Protein AF-A0A964KVJ1-F1 (afdb_monomer_lite)

Sequence (137 aa):
MFRWPWEYLFTVLNADLGTFYTPFWIANLVLFLATILVYSFATRGARGRGVVGDEWEYILWISLGTFGMNLVYAAFQWYGIFPIATTLVGLLALRDTVTKRFPPLIAAEAEHAALLRTRRQVADGVEATIRPANRRG

Structure (mmCIF, N/CA/C/O backbone):
data_AF-A0A964KVJ1-F1
#
_entry.id   AF-A0A964KVJ1-F1
#
loop_
_atom_site.group_PDB
_atom_site.id
_atom_site.type_symbol
_atom_site.label_atom_id
_atom_site.label_alt_id
_atom_site.label_comp_id
_atom_site.label_asym_id
_atom_site.label_entity_id
_atom_site.label_seq_id
_atom_site.pdbx_PDB_ins_code
_atom_site.Cartn_x
_atom_site.Cartn_y
_atom_site.Cartn_z
_atom_site.occupancy
_atom_site.B_iso_or_equiv
_atom_site.auth_seq_id
_atom_site.auth_comp_id
_atom_site.auth_asym_id
_atom_site.auth_atom_id
_atom_site.pdbx_PDB_model_num
ATOM 1 N N . MET A 1 1 ? 29.274 -9.679 -25.103 1.00 51.31 1 MET A N 1
ATOM 2 C CA . MET A 1 1 ? 29.844 -9.157 -23.841 1.00 51.31 1 MET A CA 1
ATOM 3 C C . MET A 1 1 ? 28.909 -9.559 -22.714 1.00 51.31 1 MET A C 1
ATOM 5 O O . MET A 1 1 ? 27.715 -9.327 -22.843 1.00 51.31 1 MET A O 1
ATOM 9 N N . PHE A 1 2 ? 29.417 -10.237 -21.686 1.00 58.81 2 PHE A N 1
ATOM 10 C CA . PHE A 1 2 ? 28.621 -10.682 -20.540 1.00 58.81 2 PHE A CA 1
ATOM 11 C C . PHE A 1 2 ? 28.371 -9.471 -19.634 1.00 58.81 2 PHE A C 1
ATOM 13 O O . PHE A 1 2 ? 29.331 -8.893 -19.133 1.00 58.81 2 PHE A O 1
ATOM 20 N N . ARG A 1 3 ? 27.112 -9.046 -19.491 1.00 68.56 3 ARG A N 1
ATOM 21 C CA . ARG A 1 3 ? 26.726 -8.011 -18.524 1.00 68.56 3 ARG A CA 1
ATOM 22 C C . ARG A 1 3 ? 26.420 -8.665 -17.193 1.00 68.56 3 ARG A C 1
ATOM 24 O O . ARG A 1 3 ? 25.702 -9.666 -17.151 1.00 68.56 3 ARG A O 1
ATOM 31 N N . TRP A 1 4 ? 26.932 -8.091 -16.116 1.00 78.56 4 TRP A N 1
ATOM 32 C CA . TRP A 1 4 ? 26.607 -8.572 -14.784 1.00 78.56 4 TRP A CA 1
ATOM 33 C C . TRP A 1 4 ? 25.168 -8.190 -14.390 1.00 78.56 4 TRP A C 1
ATOM 35 O O . TRP A 1 4 ? 24.689 -7.128 -14.791 1.00 78.56 4 TRP A O 1
ATOM 45 N N . PRO A 1 5 ? 24.460 -9.002 -13.579 1.00 71.44 5 PRO A N 1
ATOM 46 C CA . PRO A 1 5 ? 23.049 -8.763 -13.250 1.00 71.44 5 PRO A CA 1
ATOM 47 C C . PRO A 1 5 ? 22.750 -7.385 -12.632 1.00 71.44 5 PRO A C 1
ATOM 49 O O . PRO A 1 5 ? 21.682 -6.823 -12.852 1.00 71.44 5 PRO A O 1
ATOM 52 N N . TRP A 1 6 ? 23.694 -6.810 -11.886 1.00 78.25 6 TRP A N 1
ATOM 53 C CA . TRP A 1 6 ? 23.556 -5.489 -11.262 1.00 78.25 6 TRP A CA 1
ATOM 54 C C . TRP A 1 6 ? 23.700 -4.319 -12.239 1.00 78.25 6 TRP A C 1
ATOM 56 O O . TRP A 1 6 ? 23.222 -3.228 -11.948 1.00 78.25 6 TRP A O 1
ATOM 66 N N . GLU A 1 7 ? 24.296 -4.515 -13.414 1.00 78.75 7 GLU A N 1
ATOM 67 C CA . GLU A 1 7 ? 24.393 -3.454 -14.427 1.00 78.75 7 GLU A CA 1
ATOM 68 C C . GLU A 1 7 ? 23.011 -3.070 -14.980 1.00 78.75 7 GLU A C 1
ATOM 70 O O . GLU A 1 7 ? 22.776 -1.918 -15.350 1.00 78.75 7 GLU A O 1
ATOM 75 N N . TYR A 1 8 ? 22.051 -4.002 -14.952 1.00 74.19 8 TYR A N 1
ATOM 76 C CA . TYR A 1 8 ? 20.660 -3.725 -15.313 1.00 74.19 8 TYR A CA 1
ATOM 77 C C . TYR A 1 8 ? 19.972 -2.758 -14.336 1.00 74.19 8 TYR A C 1
ATOM 79 O O . TYR A 1 8 ? 19.043 -2.060 -14.734 1.00 74.19 8 TYR A O 1
ATOM 87 N N . LEU A 1 9 ? 20.453 -2.644 -13.090 1.00 71.69 9 LEU A N 1
ATOM 88 C CA . LEU A 1 9 ? 19.915 -1.703 -12.096 1.00 71.69 9 LEU A CA 1
ATOM 89 C C . LEU A 1 9 ? 20.170 -0.243 -12.492 1.00 71.69 9 LEU A C 1
ATOM 91 O O . LEU A 1 9 ? 19.366 0.636 -12.187 1.00 71.69 9 LEU A O 1
ATOM 95 N N . PHE A 1 10 ? 21.265 0.007 -13.207 1.00 80.12 10 PHE A N 1
ATOM 96 C CA . PHE A 1 10 ? 21.668 1.332 -13.682 1.00 80.12 10 PHE A CA 1
ATOM 97 C C . PHE A 1 10 ? 21.396 1.517 -15.176 1.00 80.12 10 PHE A C 1
ATOM 99 O O . PHE A 1 10 ? 21.934 2.423 -15.807 1.00 80.12 10 PHE A O 1
ATOM 106 N N . THR A 1 11 ? 20.548 0.665 -15.752 1.00 76.44 11 THR A N 1
ATOM 107 C CA . THR A 1 11 ? 20.064 0.828 -17.120 1.00 76.44 11 THR A CA 1
ATOM 108 C C . THR A 1 11 ? 18.724 1.562 -17.105 1.00 76.44 11 THR A C 1
ATOM 110 O O . THR A 1 11 ? 17.885 1.337 -16.229 1.00 76.44 11 THR A O 1
ATOM 113 N N . VAL A 1 12 ? 18.556 2.472 -18.065 1.00 76.25 12 VAL A N 1
ATOM 114 C CA . VAL A 1 12 ? 17.316 3.218 -18.320 1.00 76.25 12 VAL A CA 1
ATOM 115 C C . VAL A 1 12 ? 16.200 2.224 -18.620 1.00 76.25 12 VAL A C 1
ATOM 117 O O . VAL A 1 12 ? 16.358 1.329 -19.452 1.00 76.25 12 VAL A O 1
ATOM 120 N N . LEU A 1 13 ? 15.071 2.368 -17.937 1.00 70.81 13 LEU A N 1
ATOM 121 C CA . LEU A 1 13 ? 13.933 1.483 -18.110 1.00 70.81 13 LEU A CA 1
ATOM 122 C C . LEU A 1 13 ? 13.164 1.873 -19.382 1.00 70.81 13 LEU A C 1
ATOM 124 O O . LEU A 1 13 ? 12.272 2.714 -19.338 1.00 70.81 13 LEU A O 1
ATOM 128 N N . ASN A 1 14 ? 13.528 1.292 -20.523 1.00 70.69 14 ASN A N 1
ATOM 129 C CA . ASN A 1 14 ? 12.993 1.679 -21.829 1.00 70.69 14 ASN A CA 1
ATOM 130 C C . ASN A 1 14 ? 12.355 0.504 -22.597 1.00 70.69 14 ASN A C 1
ATOM 132 O O . ASN A 1 14 ? 12.401 -0.652 -22.175 1.00 70.69 14 ASN A O 1
ATOM 136 N N . ALA A 1 15 ? 11.759 0.817 -23.751 1.00 62.19 15 ALA A N 1
ATOM 137 C CA . ALA A 1 15 ? 11.093 -0.160 -24.613 1.00 62.19 15 ALA A CA 1
ATOM 138 C C . ALA A 1 15 ? 12.046 -1.211 -25.221 1.00 62.19 15 ALA A C 1
ATOM 140 O O . ALA A 1 15 ? 11.585 -2.293 -25.580 1.00 62.19 15 ALA A O 1
ATOM 141 N N . ASP A 1 16 ? 13.355 -0.940 -25.286 1.00 68.12 16 ASP A N 1
ATOM 142 C CA . ASP A 1 16 ? 14.351 -1.917 -25.751 1.00 68.12 16 ASP A CA 1
ATOM 143 C C . ASP A 1 16 ? 14.498 -3.079 -24.759 1.00 68.12 16 ASP A C 1
ATOM 145 O O . ASP A 1 16 ? 14.755 -4.215 -25.154 1.00 68.12 16 ASP A O 1
ATOM 149 N N . LEU A 1 17 ? 14.233 -2.832 -23.470 1.00 65.25 17 LEU A N 1
ATOM 150 C CA . LEU A 1 17 ? 14.012 -3.873 -22.465 1.00 65.25 17 LEU A CA 1
ATOM 151 C C . LEU A 1 17 ? 12.567 -4.401 -22.514 1.00 65.25 17 LEU A C 1
ATOM 153 O O . LEU A 1 17 ? 11.995 -4.708 -21.472 1.00 65.25 17 LEU A O 1
ATOM 157 N N . GLY A 1 18 ? 11.943 -4.510 -23.690 1.00 62.25 18 GLY A N 1
ATOM 158 C CA . GLY A 1 18 ? 10.514 -4.815 -23.853 1.00 62.25 18 GLY A CA 1
ATOM 159 C C . GLY A 1 18 ? 10.020 -6.066 -23.114 1.00 62.25 18 GLY A C 1
ATOM 160 O O . GLY A 1 18 ? 8.865 -6.100 -22.684 1.00 62.25 18 GLY A O 1
ATOM 161 N N . THR A 1 19 ? 10.899 -7.047 -22.882 1.00 72.44 19 THR A N 1
ATOM 162 C CA . THR A 1 19 ? 10.662 -8.239 -22.046 1.00 72.44 19 THR A CA 1
ATOM 163 C C . THR A 1 19 ? 10.458 -7.930 -20.562 1.00 72.44 19 THR A C 1
ATOM 165 O O . THR A 1 19 ? 9.757 -8.672 -19.884 1.00 72.44 19 THR A O 1
ATOM 168 N N . PHE A 1 20 ? 11.056 -6.857 -20.047 1.00 74.56 20 PHE A N 1
ATOM 169 C CA . PHE A 1 20 ? 10.936 -6.419 -18.656 1.00 74.56 20 PHE A CA 1
ATOM 170 C C . PHE A 1 20 ? 10.023 -5.199 -18.513 1.00 74.56 20 PHE A C 1
ATOM 172 O O . PHE A 1 20 ? 9.153 -5.182 -17.647 1.00 74.56 20 PHE A O 1
ATOM 179 N N . TYR A 1 21 ? 10.173 -4.202 -19.389 1.00 79.75 21 TYR A N 1
ATOM 180 C CA . TYR A 1 21 ? 9.443 -2.937 -19.327 1.00 79.75 21 TYR A CA 1
ATOM 181 C C . TYR A 1 21 ? 7.931 -3.129 -19.452 1.00 79.75 21 TYR A C 1
ATOM 183 O O . TYR A 1 21 ? 7.178 -2.631 -18.614 1.00 79.75 21 TYR A O 1
ATOM 191 N N . THR A 1 22 ? 7.483 -3.881 -20.463 1.00 84.19 22 THR A N 1
ATOM 192 C CA . THR A 1 22 ? 6.051 -4.046 -20.752 1.00 84.19 22 THR A CA 1
ATOM 193 C C . THR A 1 22 ? 5.321 -4.774 -19.622 1.00 84.19 22 THR A C 1
ATOM 195 O O . THR A 1 22 ? 4.341 -4.229 -19.114 1.00 84.19 22 THR A O 1
ATOM 198 N N . PRO A 1 23 ? 5.794 -5.941 -19.137 1.00 87.69 23 PRO A N 1
ATOM 199 C CA . PRO A 1 23 ? 5.167 -6.581 -17.983 1.00 87.69 23 PRO A CA 1
ATOM 200 C C . PRO A 1 23 ? 5.246 -5.725 -16.716 1.00 87.69 23 PRO A C 1
ATOM 202 O O . PRO A 1 23 ? 4.302 -5.720 -15.929 1.00 87.69 23 PRO A O 1
ATOM 205 N N . PHE A 1 24 ? 6.340 -4.980 -16.523 1.00 88.94 24 PHE A N 1
ATOM 206 C CA . PHE A 1 24 ? 6.548 -4.154 -15.336 1.00 88.94 24 PHE A CA 1
ATOM 207 C C . PHE A 1 24 ? 5.487 -3.059 -15.182 1.00 88.94 24 PHE A C 1
ATOM 209 O O . PHE A 1 24 ? 4.840 -2.983 -14.132 1.00 88.94 24 PHE A O 1
ATOM 216 N N . TRP A 1 25 ? 5.290 -2.203 -16.190 1.00 88.75 25 TRP A N 1
ATOM 217 C CA . TRP A 1 25 ? 4.347 -1.089 -16.045 1.00 88.75 25 TRP A CA 1
ATOM 218 C C . TRP A 1 25 ? 2.899 -1.589 -16.011 1.00 88.75 25 TRP A C 1
ATOM 220 O O . TRP A 1 25 ? 2.097 -1.063 -15.240 1.00 88.75 25 TRP A O 1
ATOM 230 N N . ILE A 1 26 ? 2.580 -2.653 -16.765 1.00 92.94 26 ILE A N 1
ATOM 231 C CA . ILE A 1 26 ? 1.251 -3.280 -16.752 1.00 92.94 26 ILE A CA 1
ATOM 232 C C . ILE A 1 26 ? 0.944 -3.833 -15.362 1.00 92.94 26 ILE A C 1
ATOM 234 O O . ILE A 1 26 ? -0.122 -3.551 -14.819 1.00 92.94 26 ILE A O 1
ATOM 238 N N . ALA A 1 27 ? 1.872 -4.578 -14.754 1.00 93.31 27 ALA A N 1
ATOM 239 C CA . ALA A 1 27 ? 1.675 -5.127 -13.416 1.00 93.31 27 ALA A CA 1
ATOM 240 C C . ALA A 1 27 ? 1.450 -4.019 -12.377 1.00 93.31 27 ALA A C 1
ATOM 242 O O . ALA A 1 27 ? 0.528 -4.116 -11.569 1.00 93.31 27 ALA A O 1
ATOM 243 N N . ASN A 1 28 ? 2.237 -2.940 -12.429 1.00 93.81 28 ASN A N 1
ATOM 244 C CA . ASN A 1 28 ? 2.053 -1.803 -11.526 1.00 93.81 28 ASN A CA 1
ATOM 245 C C . ASN A 1 28 ? 0.717 -1.089 -11.758 1.00 93.81 28 ASN A C 1
ATOM 247 O O . ASN A 1 28 ? 0.065 -0.721 -10.787 1.00 93.81 28 ASN A O 1
ATOM 251 N N . LEU A 1 29 ? 0.268 -0.943 -13.008 1.00 95.75 29 LEU A N 1
ATOM 252 C CA . LEU A 1 29 ? -1.033 -0.348 -13.313 1.00 95.75 29 LEU A CA 1
ATOM 253 C C . LEU A 1 29 ? -2.180 -1.208 -12.779 1.00 95.75 29 LEU A C 1
ATOM 255 O O . LEU A 1 29 ? -3.097 -0.693 -12.141 1.00 95.75 29 LEU A O 1
ATOM 259 N N . VAL A 1 30 ? -2.120 -2.521 -13.005 1.00 97.00 30 VAL A N 1
ATOM 260 C CA . VAL A 1 30 ? -3.124 -3.461 -12.498 1.00 97.00 30 VAL A CA 1
ATOM 261 C C . VAL A 1 30 ? -3.169 -3.419 -10.974 1.00 97.00 30 VAL A C 1
ATOM 263 O O . VAL A 1 30 ? -4.254 -3.304 -10.413 1.00 97.00 30 VAL A O 1
ATOM 266 N N . LEU A 1 31 ? -2.016 -3.456 -10.299 1.00 94.12 31 LEU A N 1
ATOM 267 C CA . LEU A 1 31 ? -1.948 -3.378 -8.837 1.00 94.12 31 LEU A CA 1
ATOM 268 C C . LEU A 1 31 ? -2.455 -2.034 -8.304 1.00 94.12 31 LEU A C 1
ATOM 270 O O . LEU A 1 31 ? -3.187 -2.015 -7.318 1.00 94.12 31 LEU A O 1
ATOM 274 N N . PHE A 1 32 ? -2.136 -0.929 -8.976 1.00 94.94 32 PHE A N 1
ATOM 275 C CA . PHE A 1 32 ? -2.628 0.404 -8.633 1.00 94.94 32 PHE A CA 1
ATOM 276 C C . PHE A 1 32 ? -4.156 0.503 -8.724 1.00 94.94 32 PHE A C 1
ATOM 278 O O . PHE A 1 32 ? -4.807 1.036 -7.830 1.00 94.94 32 PHE A O 1
ATOM 285 N N . LEU A 1 33 ? -4.759 -0.037 -9.783 1.00 96.44 33 LEU A N 1
ATOM 286 C CA . LEU A 1 33 ? -6.216 -0.058 -9.914 1.00 96.44 33 LEU A CA 1
ATOM 287 C C . LEU A 1 33 ? -6.855 -1.037 -8.923 1.00 96.44 33 LEU A C 1
ATOM 289 O O . LEU A 1 33 ? -7.881 -0.731 -8.314 1.00 96.44 33 LEU A O 1
ATOM 293 N N . ALA A 1 34 ? -6.237 -2.202 -8.728 1.00 94.50 34 ALA A N 1
ATOM 294 C CA . ALA A 1 34 ? -6.714 -3.210 -7.795 1.00 94.50 34 ALA A CA 1
ATOM 295 C C . ALA A 1 34 ? -6.756 -2.678 -6.358 1.00 94.50 34 ALA A C 1
ATOM 297 O O . ALA A 1 34 ? -7.730 -2.940 -5.658 1.00 94.50 34 ALA A O 1
ATOM 298 N N . THR A 1 35 ? -5.766 -1.897 -5.915 1.00 92.44 35 THR A N 1
ATOM 299 C CA . THR A 1 35 ? -5.751 -1.342 -4.551 1.00 92.44 35 THR A CA 1
ATOM 300 C C . THR A 1 35 ? -6.888 -0.351 -4.326 1.00 92.44 35 THR A C 1
ATOM 302 O O . THR A 1 35 ? -7.555 -0.425 -3.295 1.00 92.44 35 THR A O 1
ATOM 305 N N . ILE A 1 36 ? -7.187 0.504 -5.309 1.00 93.88 36 ILE A N 1
ATOM 306 C CA . ILE A 1 36 ? -8.334 1.425 -5.263 1.00 93.88 36 ILE A CA 1
ATOM 307 C C . ILE A 1 36 ? -9.651 0.644 -5.169 1.00 93.88 36 ILE A C 1
ATOM 309 O O . ILE A 1 36 ? -10.523 0.980 -4.361 1.00 93.88 36 ILE A O 1
ATOM 313 N N . LEU A 1 37 ? -9.803 -0.415 -5.969 1.00 94.88 37 LEU A N 1
ATOM 314 C CA . LEU A 1 37 ? -10.998 -1.259 -5.950 1.00 94.88 37 LEU A CA 1
ATOM 315 C C . LEU A 1 37 ? -11.146 -1.990 -4.614 1.00 94.88 37 LEU A C 1
ATOM 317 O O . LEU A 1 37 ? -12.207 -1.916 -3.997 1.00 94.88 37 LEU A O 1
ATOM 321 N N . VAL A 1 38 ? -10.088 -2.655 -4.144 1.00 92.31 38 VAL A N 1
ATOM 322 C CA . VAL A 1 38 ? -10.077 -3.380 -2.865 1.00 92.31 38 VAL A CA 1
ATOM 323 C C . VAL A 1 38 ? -10.417 -2.439 -1.720 1.00 92.31 38 VAL A C 1
ATOM 325 O O . VAL A 1 38 ? -11.309 -2.763 -0.942 1.00 92.31 38 VAL A O 1
ATOM 328 N N . TYR A 1 39 ? -9.799 -1.258 -1.660 1.00 91.81 39 TYR A N 1
ATOM 329 C CA . TYR A 1 39 ? -10.143 -0.236 -0.675 1.00 91.81 39 TYR A CA 1
ATOM 330 C C . TYR A 1 39 ? -11.629 0.129 -0.742 1.00 91.81 39 TYR A C 1
ATOM 332 O O . TYR A 1 39 ? -12.326 0.069 0.269 1.00 91.81 39 TYR A O 1
ATOM 340 N N . SER A 1 40 ? -12.138 0.426 -1.941 1.00 90.94 40 SER A N 1
ATOM 341 C CA . SER A 1 40 ? -13.537 0.819 -2.151 1.00 90.94 40 SER A CA 1
ATOM 342 C C . SER A 1 40 ? -14.531 -0.266 -1.727 1.00 90.94 40 SER A C 1
ATOM 344 O O . SER A 1 40 ? -15.634 0.047 -1.285 1.00 90.94 40 SER A O 1
ATOM 346 N N . PHE A 1 41 ? -14.181 -1.546 -1.872 1.00 89.38 41 PHE A N 1
ATOM 347 C CA . PHE A 1 41 ? -15.008 -2.658 -1.399 1.00 89.38 41 PHE A CA 1
ATOM 348 C C . PHE A 1 41 ? -14.848 -2.910 0.104 1.00 89.38 41 PHE A C 1
ATOM 350 O O . PHE A 1 41 ? -15.839 -3.203 0.775 1.00 89.38 41 PHE A O 1
ATOM 357 N N . ALA A 1 42 ? -13.631 -2.790 0.635 1.00 85.38 42 ALA A N 1
ATOM 358 C CA . ALA A 1 42 ? -13.310 -3.066 2.030 1.00 85.38 42 ALA A CA 1
ATOM 359 C C . ALA A 1 42 ? -13.901 -2.024 2.988 1.00 85.38 42 ALA A C 1
ATOM 361 O O . ALA A 1 42 ? -14.399 -2.390 4.052 1.00 85.38 42 ALA A O 1
ATOM 362 N N . THR A 1 43 ? -13.934 -0.749 2.593 1.00 86.38 43 THR A N 1
ATOM 363 C CA . THR A 1 43 ? -14.451 0.348 3.428 1.00 86.38 43 THR A CA 1
ATOM 364 C C . THR A 1 43 ? -15.959 0.573 3.302 1.00 86.38 43 THR A C 1
ATOM 366 O O . THR A 1 43 ? -16.525 1.438 3.972 1.00 86.38 43 THR A O 1
ATOM 369 N N . ARG A 1 44 ? -16.677 -0.227 2.502 1.00 83.88 44 ARG A N 1
ATOM 370 C CA . ARG A 1 44 ? -18.136 -0.093 2.381 1.00 83.88 44 ARG A CA 1
ATOM 371 C C . ARG A 1 44 ? -18.869 -0.452 3.678 1.00 83.88 44 ARG A C 1
ATOM 373 O O . ARG A 1 44 ? -18.659 -1.499 4.294 1.00 83.88 44 ARG A O 1
ATOM 380 N N . GLY A 1 45 ? -19.835 0.393 4.035 1.00 80.00 45 GLY A N 1
ATOM 381 C CA . GLY A 1 45 ? -20.799 0.133 5.102 1.00 80.00 45 GLY A CA 1
ATOM 382 C C . GLY A 1 45 ? -20.206 0.271 6.504 1.00 80.00 45 GLY A C 1
ATOM 383 O O . GLY A 1 45 ? -19.648 1.302 6.862 1.00 80.00 45 GLY A O 1
ATOM 384 N N . ALA A 1 46 ? -20.393 -0.746 7.345 1.00 69.00 46 ALA A N 1
ATOM 385 C CA . ALA A 1 46 ? -19.898 -0.732 8.724 1.00 69.00 46 ALA A CA 1
ATOM 386 C C . ALA A 1 46 ? -18.402 -1.080 8.843 1.00 69.00 46 ALA A C 1
ATOM 388 O O . ALA A 1 46 ? -17.829 -0.865 9.904 1.00 69.00 46 ALA A O 1
ATOM 389 N N . ARG A 1 47 ? -17.778 -1.602 7.776 1.00 71.06 47 ARG A N 1
ATOM 390 C CA . ARG A 1 47 ? -16.369 -2.039 7.775 1.00 71.06 47 ARG A CA 1
ATOM 391 C C . ARG A 1 47 ? -15.365 -0.899 7.594 1.00 71.06 47 ARG A C 1
ATOM 393 O O . ARG A 1 47 ? -14.212 -1.067 7.957 1.00 71.06 47 ARG A O 1
ATOM 400 N N . GLY A 1 48 ? -15.799 0.246 7.068 1.00 72.44 48 GLY A N 1
ATOM 401 C CA . GLY A 1 48 ? -14.970 1.448 6.922 1.00 72.44 48 GLY A CA 1
ATOM 402 C C . GLY A 1 48 ? -15.088 2.437 8.079 1.00 72.44 48 GLY A C 1
ATOM 403 O O . GLY A 1 48 ? -14.851 3.619 7.874 1.00 72.44 48 GLY A O 1
ATOM 404 N N . ARG A 1 49 ? -15.538 2.004 9.262 1.00 77.75 49 ARG A N 1
ATOM 405 C CA . ARG A 1 49 ? -15.638 2.875 10.442 1.00 77.75 49 ARG A CA 1
ATOM 406 C C . ARG A 1 49 ? -14.591 2.484 11.475 1.00 77.75 49 ARG A C 1
ATOM 408 O O . ARG A 1 49 ? -14.263 1.305 11.588 1.00 77.75 49 ARG A O 1
ATOM 415 N N . GLY A 1 50 ? -14.160 3.464 12.263 1.00 84.8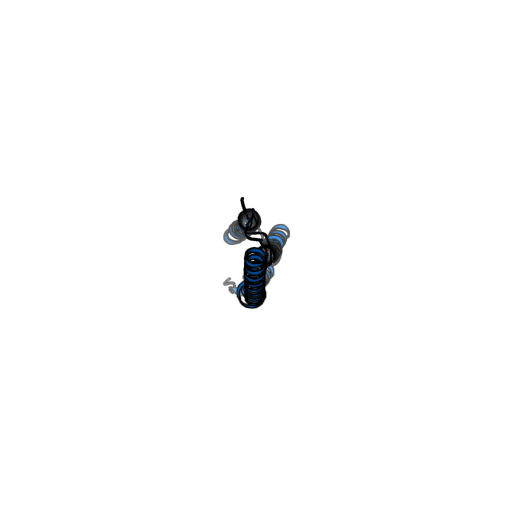1 50 GLY A N 1
ATOM 416 C CA . GLY A 1 50 ? -13.196 3.247 13.338 1.00 84.81 50 GLY A CA 1
ATOM 417 C C . GLY A 1 50 ? -11.804 2.919 12.809 1.00 84.81 50 GLY A C 1
ATOM 418 O O . GLY A 1 50 ? -11.479 3.204 11.655 1.00 84.81 50 GLY A O 1
ATOM 419 N N . VAL A 1 51 ? -11.002 2.266 13.645 1.00 86.69 51 VAL A N 1
ATOM 420 C CA . VAL A 1 51 ? -9.576 2.023 13.385 1.00 86.69 51 VAL A CA 1
ATOM 421 C C . VAL A 1 51 ? -9.352 1.108 12.177 1.00 86.69 51 VAL A C 1
ATOM 423 O O . VAL A 1 51 ? -8.359 1.244 11.468 1.00 86.69 51 VAL A O 1
ATOM 426 N N . VAL A 1 52 ? -10.289 0.197 11.899 1.00 85.12 52 VAL A N 1
ATOM 427 C CA . VAL A 1 52 ? -10.219 -0.696 10.729 1.00 85.12 52 VAL A CA 1
ATOM 428 C C . VAL A 1 52 ? -10.357 0.088 9.419 1.00 85.12 52 VAL A C 1
ATOM 430 O O . VAL A 1 52 ? -9.704 -0.244 8.432 1.00 85.12 52 VAL A O 1
ATOM 433 N N . GLY A 1 53 ? -11.181 1.140 9.395 1.00 87.31 53 GLY A N 1
ATOM 434 C CA . GLY A 1 53 ? -11.279 2.035 8.239 1.00 87.31 53 GLY A CA 1
ATOM 435 C C . GLY A 1 53 ? -9.970 2.783 7.996 1.00 87.31 53 GLY A C 1
ATOM 436 O O . GLY A 1 53 ? -9.464 2.781 6.873 1.00 87.31 53 GLY A O 1
ATOM 437 N N . ASP A 1 54 ? -9.392 3.327 9.069 1.00 88.94 54 ASP A N 1
ATOM 438 C CA . ASP A 1 54 ? -8.115 4.045 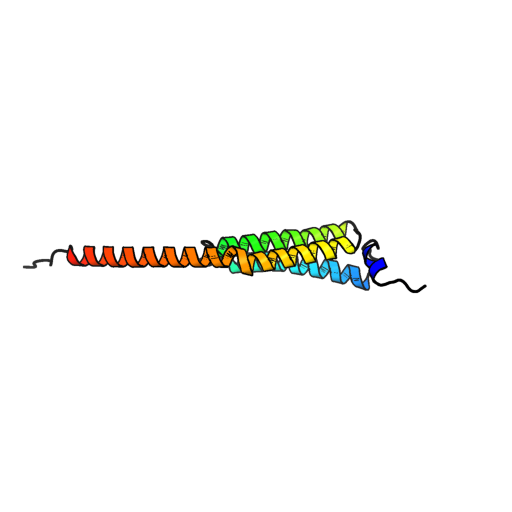9.033 1.00 88.94 54 ASP A CA 1
ATOM 439 C C . ASP A 1 54 ? -6.962 3.140 8.565 1.00 88.94 54 ASP A C 1
ATOM 441 O O . ASP A 1 54 ? -6.089 3.581 7.816 1.00 88.94 54 ASP A O 1
ATOM 445 N N . GLU A 1 55 ? -6.964 1.860 8.957 1.00 89.88 55 GLU A N 1
ATOM 446 C CA . GLU A 1 55 ? -5.991 0.867 8.484 1.00 89.88 55 GLU A CA 1
ATOM 447 C C . GLU A 1 55 ? -6.059 0.697 6.964 1.00 89.88 55 GLU A C 1
ATOM 449 O O . GLU A 1 55 ? -5.036 0.783 6.278 1.00 89.88 55 GLU A O 1
ATOM 454 N N . TRP A 1 56 ? -7.265 0.499 6.424 1.00 91.06 56 TRP A N 1
ATOM 455 C CA . TRP A 1 56 ? -7.469 0.354 4.983 1.00 91.06 56 TRP A CA 1
ATOM 456 C C . TRP A 1 56 ? -7.075 1.608 4.209 1.00 91.06 56 TRP A C 1
ATOM 458 O O . TRP A 1 56 ? -6.497 1.492 3.126 1.00 91.06 56 TRP A O 1
ATOM 468 N N . GLU A 1 57 ? -7.349 2.793 4.751 1.00 91.19 57 GLU A N 1
ATOM 469 C CA . GLU A 1 57 ? -6.910 4.052 4.152 1.00 91.19 57 GLU A CA 1
ATOM 470 C C . GLU A 1 57 ? -5.379 4.159 4.144 1.00 91.19 57 GLU A C 1
ATOM 472 O O . GLU A 1 57 ? -4.781 4.533 3.134 1.00 91.19 57 GLU A O 1
ATOM 477 N N . TYR A 1 58 ? -4.715 3.748 5.223 1.00 92.19 58 TYR A N 1
ATOM 478 C CA . TYR A 1 58 ? -3.255 3.750 5.285 1.00 92.19 58 TYR A CA 1
ATOM 479 C C . TYR A 1 58 ? -2.628 2.788 4.268 1.00 92.19 58 TYR A C 1
ATOM 481 O O . TYR A 1 58 ? -1.683 3.144 3.559 1.00 92.19 58 TYR A O 1
ATOM 489 N N . ILE A 1 59 ? -3.188 1.581 4.151 1.00 92.69 59 ILE A N 1
ATOM 490 C CA . ILE A 1 59 ? -2.783 0.585 3.151 1.00 92.69 59 ILE A CA 1
ATOM 491 C C . ILE A 1 59 ? -2.989 1.132 1.735 1.00 92.69 59 ILE A C 1
ATOM 493 O O . ILE A 1 59 ? -2.111 0.955 0.882 1.00 92.69 59 ILE A O 1
ATOM 497 N N . LEU A 1 60 ? -4.109 1.821 1.482 1.00 94.19 60 LEU A N 1
ATOM 498 C CA . LEU A 1 60 ? -4.363 2.484 0.206 1.00 94.19 60 LEU A CA 1
ATOM 499 C C . LEU A 1 60 ? -3.271 3.510 -0.090 1.00 94.19 60 LEU A C 1
ATOM 501 O O . LEU A 1 60 ? -2.674 3.435 -1.159 1.00 94.19 60 LEU A O 1
ATOM 505 N N . TRP A 1 61 ? -2.974 4.428 0.833 1.00 95.19 61 TRP A N 1
ATOM 506 C CA . TRP A 1 61 ? -1.981 5.482 0.609 1.00 95.19 61 TRP A CA 1
ATOM 507 C C . TRP A 1 61 ? -0.582 4.931 0.330 1.00 95.19 61 TRP A C 1
ATOM 509 O O . TRP A 1 61 ? 0.074 5.380 -0.612 1.00 95.19 61 TRP A O 1
ATOM 519 N N . ILE A 1 62 ? -0.137 3.919 1.083 1.00 94.75 62 ILE A N 1
ATOM 520 C CA . ILE A 1 62 ? 1.160 3.268 0.840 1.00 94.75 62 ILE A CA 1
ATOM 521 C C . ILE A 1 62 ? 1.177 2.607 -0.542 1.00 94.75 62 ILE A C 1
ATOM 523 O O . ILE A 1 62 ? 2.147 2.748 -1.292 1.00 94.75 62 ILE A O 1
ATOM 527 N N . SER A 1 63 ? 0.101 1.909 -0.905 1.00 93.19 63 SER A N 1
ATOM 528 C CA . SER A 1 63 ? -0.005 1.218 -2.192 1.00 93.19 63 SER A CA 1
ATOM 529 C C . SER A 1 63 ? -0.074 2.198 -3.366 1.00 93.19 63 SER A C 1
ATOM 531 O O . SER A 1 63 ? 0.603 2.004 -4.374 1.00 93.19 63 SER A O 1
ATOM 533 N N . LEU A 1 64 ? -0.847 3.277 -3.224 1.00 94.50 64 LEU A N 1
ATOM 534 C CA . LEU A 1 64 ? -0.977 4.356 -4.200 1.00 94.50 64 LEU A CA 1
ATOM 535 C C . LEU A 1 64 ? 0.373 5.039 -4.428 1.00 94.50 64 LEU A C 1
ATOM 537 O O . LEU A 1 64 ? 0.774 5.236 -5.571 1.00 94.50 64 LEU A O 1
ATOM 541 N N . GLY A 1 65 ? 1.098 5.339 -3.346 1.00 94.25 65 GLY A N 1
ATOM 542 C CA . GLY A 1 65 ? 2.443 5.900 -3.413 1.00 94.25 65 GLY A CA 1
ATOM 543 C C . GLY A 1 65 ? 3.426 4.954 -4.099 1.00 94.25 65 GLY A C 1
ATOM 544 O O . GLY A 1 65 ? 4.140 5.368 -5.005 1.00 94.25 65 GLY A O 1
ATOM 545 N N . THR A 1 66 ? 3.424 3.672 -3.729 1.00 95.75 66 THR A N 1
ATOM 546 C CA . THR A 1 66 ? 4.362 2.674 -4.270 1.00 95.75 66 THR A CA 1
ATOM 547 C C . THR A 1 66 ? 4.123 2.420 -5.759 1.00 95.75 66 THR A C 1
ATOM 549 O O . THR A 1 66 ? 5.016 2.622 -6.582 1.00 95.75 66 THR A O 1
ATOM 552 N N . PHE A 1 67 ? 2.908 2.008 -6.130 1.00 95.19 67 PHE A N 1
ATOM 553 C CA . PHE A 1 67 ? 2.591 1.657 -7.514 1.00 95.19 67 PHE A CA 1
ATOM 554 C C . PHE A 1 67 ? 2.476 2.896 -8.405 1.00 95.19 67 PHE A C 1
ATOM 556 O O . PHE A 1 67 ? 2.939 2.870 -9.543 1.00 95.19 67 PHE A O 1
ATOM 563 N N . GLY A 1 68 ? 1.936 4.003 -7.887 1.00 93.88 68 GLY A N 1
ATOM 564 C CA . GLY A 1 68 ? 1.870 5.271 -8.612 1.00 93.88 68 GLY A CA 1
ATOM 565 C C . GLY A 1 68 ? 3.260 5.815 -8.937 1.00 93.88 68 GLY A C 1
ATOM 566 O O . GLY A 1 68 ? 3.521 6.194 -10.077 1.00 93.88 68 GLY A O 1
ATOM 567 N N . MET A 1 69 ? 4.191 5.772 -7.981 1.00 95.50 69 MET A N 1
ATOM 568 C CA . MET A 1 69 ? 5.573 6.184 -8.226 1.00 95.50 69 MET A CA 1
ATOM 569 C C . MET A 1 69 ? 6.278 5.261 -9.232 1.00 95.50 69 MET A C 1
ATOM 571 O O . MET A 1 69 ? 6.971 5.740 -10.126 1.00 95.50 69 MET A O 1
ATOM 575 N N . ASN A 1 70 ? 6.051 3.946 -9.162 1.00 93.88 70 ASN A N 1
ATOM 576 C CA . ASN A 1 70 ? 6.582 3.010 -10.156 1.00 93.88 70 ASN A CA 1
ATOM 577 C C . ASN A 1 70 ? 6.065 3.291 -11.579 1.00 93.88 70 ASN A C 1
ATOM 579 O O . ASN A 1 70 ? 6.822 3.151 -12.540 1.00 93.88 70 ASN A O 1
ATOM 583 N N . LEU A 1 71 ? 4.808 3.725 -11.726 1.00 93.44 71 LEU A N 1
ATOM 584 C CA . LEU A 1 71 ? 4.262 4.165 -13.015 1.00 93.44 71 LEU A CA 1
ATOM 585 C C . LEU A 1 71 ? 4.929 5.451 -13.513 1.00 93.44 71 LEU A C 1
ATOM 587 O O . LEU A 1 71 ? 5.223 5.554 -14.702 1.00 93.44 71 LEU A O 1
ATOM 591 N N . VAL A 1 72 ? 5.230 6.401 -12.622 1.00 93.62 72 VAL A N 1
ATOM 592 C CA . VAL A 1 72 ? 6.018 7.596 -12.970 1.00 93.62 72 VAL A CA 1
ATOM 593 C C . VAL A 1 72 ? 7.405 7.187 -13.472 1.00 93.62 72 VAL A C 1
ATOM 595 O O . VAL A 1 72 ? 7.826 7.633 -14.538 1.00 93.62 72 VAL A O 1
ATOM 598 N N . TYR A 1 73 ? 8.094 6.275 -12.782 1.00 90.81 73 TYR A N 1
ATOM 599 C CA . TYR A 1 73 ? 9.388 5.765 -13.246 1.00 90.81 73 TYR A CA 1
ATOM 600 C C . TYR A 1 73 ? 9.300 5.077 -14.609 1.00 90.81 73 TYR A C 1
ATOM 602 O O . TYR A 1 73 ? 10.199 5.259 -15.430 1.00 90.81 73 TYR A O 1
ATOM 610 N N . ALA A 1 74 ? 8.222 4.333 -14.876 1.00 88.62 74 ALA A N 1
ATOM 611 C CA . ALA A 1 74 ? 7.982 3.740 -16.189 1.00 88.62 74 ALA A CA 1
ATOM 612 C C . ALA A 1 74 ? 7.773 4.802 -17.277 1.00 88.62 74 ALA A C 1
ATOM 614 O O . ALA A 1 74 ? 8.343 4.685 -18.362 1.00 88.62 74 ALA A O 1
ATOM 615 N N . ALA A 1 75 ? 6.976 5.836 -16.995 1.00 88.19 75 ALA A N 1
ATOM 616 C CA . ALA A 1 75 ? 6.649 6.892 -17.951 1.00 88.19 75 ALA A CA 1
ATOM 617 C C . ALA A 1 75 ? 7.875 7.738 -18.328 1.00 88.19 75 ALA A C 1
ATOM 619 O O . ALA A 1 75 ? 8.061 8.070 -19.495 1.00 88.19 75 ALA A O 1
ATOM 620 N N . PHE A 1 76 ? 8.733 8.045 -17.352 1.00 87.81 76 PHE A N 1
ATOM 621 C CA . PHE A 1 76 ? 9.953 8.834 -17.553 1.00 87.81 76 PHE A CA 1
ATOM 622 C C . PHE A 1 76 ? 11.204 7.984 -17.812 1.00 87.81 76 PHE A C 1
ATOM 624 O O . PHE A 1 76 ? 12.303 8.529 -17.861 1.00 87.81 76 PHE A O 1
ATOM 631 N N . GLN A 1 77 ? 11.052 6.664 -17.954 1.00 84.75 77 GLN A N 1
ATOM 632 C CA . GLN A 1 77 ? 12.140 5.724 -18.239 1.00 84.75 77 GLN A CA 1
ATOM 633 C C . GLN A 1 77 ? 13.321 5.824 -17.253 1.00 84.75 77 GLN A C 1
ATOM 635 O O . GLN A 1 77 ? 14.488 5.813 -17.634 1.00 84.75 77 GLN A O 1
ATOM 640 N N . TRP A 1 78 ? 13.037 5.935 -15.955 1.00 83.25 78 TRP A N 1
ATOM 641 C CA . TRP A 1 78 ? 14.073 6.037 -14.918 1.00 83.25 78 TRP A CA 1
ATOM 642 C C . TRP A 1 78 ? 14.937 4.772 -14.810 1.00 83.25 78 TRP A C 1
ATOM 644 O O . TRP A 1 78 ? 14.597 3.720 -15.340 1.00 83.25 78 TRP A O 1
ATOM 654 N N . TYR A 1 79 ? 16.062 4.851 -14.095 1.00 84.75 79 TYR A N 1
ATOM 655 C CA . TYR A 1 79 ? 16.916 3.685 -13.846 1.00 84.75 79 TYR A CA 1
ATOM 656 C C . TYR A 1 79 ? 16.187 2.590 -13.052 1.00 84.75 79 TYR A C 1
ATOM 658 O O . TYR A 1 79 ? 15.488 2.884 -12.079 1.00 84.75 79 TYR A O 1
ATOM 666 N N . GLY A 1 80 ? 16.402 1.322 -13.422 1.00 80.31 80 GLY A N 1
ATOM 667 C CA . GLY A 1 80 ? 15.723 0.159 -12.828 1.00 80.31 80 GLY A CA 1
ATOM 668 C C . GLY A 1 80 ? 15.884 -0.004 -11.307 1.00 80.31 80 GLY A C 1
ATOM 669 O O . GLY A 1 80 ? 15.034 -0.615 -10.659 1.00 80.31 80 GLY A O 1
ATOM 670 N N . ILE A 1 81 ? 16.922 0.589 -10.712 1.00 86.81 81 ILE A N 1
ATOM 671 C CA . ILE A 1 81 ? 17.139 0.604 -9.261 1.00 86.81 81 ILE A CA 1
ATOM 672 C C . ILE A 1 81 ? 16.006 1.296 -8.489 1.00 86.81 81 ILE A C 1
ATOM 674 O O . ILE A 1 81 ? 15.656 0.850 -7.396 1.00 86.81 81 ILE 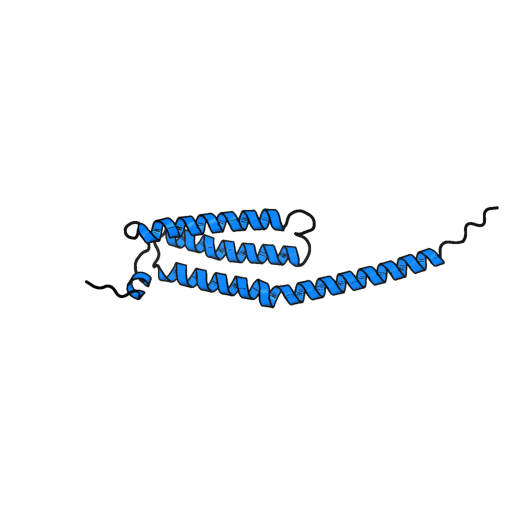A O 1
ATOM 678 N N . PHE A 1 82 ? 15.400 2.348 -9.049 1.00 89.81 82 PHE A N 1
ATOM 679 C CA . PHE A 1 82 ? 14.375 3.134 -8.359 1.00 89.81 82 PHE A CA 1
ATOM 680 C C . PHE A 1 82 ? 13.072 2.353 -8.156 1.00 89.81 82 PHE A C 1
ATOM 682 O O . PHE A 1 82 ? 12.629 2.265 -7.011 1.00 89.81 82 PHE A O 1
ATOM 689 N N . PRO A 1 83 ? 12.495 1.699 -9.185 1.00 90.12 83 PRO A N 1
ATOM 690 C CA . PRO A 1 83 ? 11.371 0.793 -8.987 1.00 90.12 83 PRO A CA 1
ATOM 691 C C . PRO A 1 83 ? 11.599 -0.278 -7.920 1.00 90.12 83 PRO A C 1
ATOM 693 O O . PRO A 1 83 ? 10.707 -0.564 -7.121 1.00 90.12 83 PRO A O 1
ATOM 696 N N . ILE A 1 84 ? 12.796 -0.869 -7.884 1.00 88.81 84 ILE A N 1
ATOM 697 C CA . ILE A 1 84 ? 13.135 -1.928 -6.927 1.00 88.81 84 ILE A CA 1
ATOM 698 C C . ILE A 1 84 ? 13.185 -1.362 -5.508 1.00 88.81 84 ILE A C 1
ATOM 700 O O . ILE A 1 84 ? 12.551 -1.911 -4.606 1.00 88.81 84 ILE A O 1
ATOM 704 N N . ALA A 1 85 ? 13.895 -0.249 -5.314 1.00 93.44 85 ALA A N 1
ATOM 705 C CA . ALA A 1 85 ? 14.009 0.407 -4.018 1.00 93.44 85 ALA A CA 1
ATOM 706 C C . ALA A 1 85 ? 12.639 0.857 -3.492 1.00 93.44 85 ALA A C 1
ATOM 708 O O . ALA A 1 85 ? 12.279 0.543 -2.358 1.00 93.44 85 ALA A O 1
ATOM 709 N N . THR A 1 86 ? 11.841 1.522 -4.328 1.00 94.31 86 THR A N 1
ATOM 710 C CA . THR A 1 86 ? 10.504 2.002 -3.960 1.00 94.31 86 THR A CA 1
ATOM 711 C C . THR A 1 86 ? 9.563 0.850 -3.625 1.00 94.31 86 THR A C 1
ATOM 713 O O . THR A 1 86 ? 8.858 0.912 -2.620 1.00 94.31 86 THR A O 1
ATOM 716 N N . THR A 1 87 ? 9.602 -0.243 -4.391 1.00 92.62 87 THR A N 1
ATOM 717 C CA . THR A 1 87 ? 8.798 -1.439 -4.096 1.00 92.62 87 THR A CA 1
ATOM 718 C C . THR A 1 87 ? 9.214 -2.082 -2.773 1.00 92.62 87 THR A C 1
ATOM 720 O O . THR A 1 87 ? 8.354 -2.442 -1.972 1.00 92.62 87 THR A O 1
ATOM 723 N N . LEU A 1 88 ? 10.518 -2.188 -2.499 1.00 95.56 88 LEU A N 1
ATOM 724 C CA . LEU A 1 88 ? 11.020 -2.736 -1.238 1.00 95.56 88 LEU A CA 1
ATOM 725 C C . LEU A 1 88 ? 10.559 -1.897 -0.038 1.00 95.56 88 LEU A C 1
ATOM 727 O O . LEU A 1 88 ? 10.055 -2.448 0.941 1.00 95.56 88 LEU A O 1
ATOM 731 N N . VAL A 1 89 ? 10.689 -0.571 -0.127 1.00 96.00 89 VAL A N 1
ATOM 732 C CA . VAL A 1 89 ? 10.228 0.355 0.916 1.00 96.00 89 VAL A CA 1
ATOM 733 C C . VAL A 1 89 ? 8.714 0.244 1.108 1.00 96.00 89 VAL A C 1
ATOM 735 O O . VAL A 1 89 ? 8.257 0.136 2.245 1.00 96.00 89 VAL A O 1
ATOM 738 N N . GLY A 1 90 ? 7.943 0.191 0.020 1.00 93.69 90 GLY A N 1
ATOM 739 C CA . GLY A 1 90 ? 6.490 0.010 0.060 1.00 93.69 90 GLY A CA 1
ATOM 740 C C . GLY A 1 90 ? 6.067 -1.282 0.762 1.00 93.69 90 GLY A C 1
ATOM 741 O O . GLY A 1 90 ? 5.207 -1.257 1.640 1.00 93.69 90 GLY A O 1
ATOM 742 N N . LEU A 1 91 ? 6.719 -2.408 0.453 1.00 93.62 91 LEU A N 1
ATOM 743 C CA . LEU A 1 91 ? 6.448 -3.698 1.100 1.00 93.62 91 LEU A CA 1
ATOM 744 C C . LEU A 1 91 ? 6.790 -3.685 2.594 1.00 93.62 91 LEU A C 1
ATOM 746 O O . LEU A 1 91 ? 6.037 -4.229 3.404 1.00 93.62 91 LEU A O 1
ATOM 750 N N . LEU A 1 92 ? 7.903 -3.053 2.974 1.00 95.38 92 LEU A N 1
ATOM 751 C CA . LEU A 1 92 ? 8.269 -2.893 4.381 1.00 95.38 92 LEU A CA 1
ATOM 752 C C . LEU A 1 92 ? 7.258 -2.019 5.126 1.00 95.38 92 LEU A C 1
ATOM 754 O O . LEU A 1 92 ? 6.851 -2.384 6.227 1.00 95.38 92 LEU A O 1
ATOM 758 N N . ALA A 1 93 ? 6.813 -0.920 4.515 1.00 93.62 93 ALA A N 1
ATOM 759 C CA . ALA A 1 93 ? 5.796 -0.043 5.083 1.00 93.62 93 ALA A CA 1
ATOM 760 C C . ALA A 1 93 ? 4.450 -0.767 5.251 1.00 93.62 93 ALA A C 1
ATOM 762 O O . ALA A 1 93 ? 3.830 -0.662 6.309 1.00 93.62 93 ALA A O 1
ATOM 763 N N . LEU A 1 94 ? 4.021 -1.560 4.262 1.00 92.31 94 LEU A N 1
ATOM 764 C CA . LEU A 1 94 ? 2.810 -2.384 4.363 1.00 92.31 94 LEU A CA 1
ATOM 765 C C . LEU A 1 94 ? 2.922 -3.418 5.485 1.00 92.31 94 LEU A C 1
ATOM 767 O O . LEU A 1 94 ? 2.020 -3.534 6.316 1.00 92.31 94 LEU A O 1
ATOM 771 N N . ARG A 1 95 ? 4.048 -4.138 5.554 1.00 93.06 95 ARG A N 1
ATOM 772 C CA . ARG A 1 95 ? 4.304 -5.100 6.630 1.00 93.06 95 ARG A CA 1
ATOM 773 C C . ARG A 1 95 ? 4.233 -4.421 7.994 1.00 93.06 95 ARG A C 1
ATOM 775 O O . ARG A 1 95 ? 3.592 -4.950 8.896 1.00 93.06 95 ARG A O 1
ATOM 782 N N . ASP A 1 96 ? 4.899 -3.285 8.165 1.00 92.62 96 ASP A N 1
ATOM 783 C CA . ASP A 1 96 ? 4.939 -2.561 9.439 1.00 92.62 96 ASP A CA 1
ATOM 784 C C . ASP A 1 96 ? 3.550 -2.059 9.857 1.00 92.62 96 ASP A C 1
ATOM 786 O O . ASP A 1 96 ? 3.148 -2.205 11.013 1.00 92.62 96 ASP A O 1
ATOM 790 N N . THR A 1 97 ? 2.778 -1.580 8.881 1.00 89.62 97 THR A N 1
ATOM 791 C CA . THR A 1 97 ? 1.394 -1.131 9.059 1.00 89.62 97 THR A CA 1
ATOM 792 C C . THR A 1 97 ? 0.522 -2.238 9.656 1.00 89.62 97 THR A C 1
ATOM 794 O O . THR A 1 97 ? -0.069 -2.043 10.719 1.00 89.62 97 THR A O 1
ATOM 797 N N . VAL A 1 98 ? 0.522 -3.417 9.027 1.00 87.56 98 VAL A N 1
ATOM 798 C CA . VAL A 1 98 ? -0.325 -4.556 9.427 1.00 87.56 98 VAL A CA 1
ATOM 799 C C . VAL A 1 98 ? 0.189 -5.253 10.691 1.00 87.56 98 VAL A C 1
ATOM 801 O O . VAL A 1 98 ? -0.594 -5.786 11.468 1.00 87.56 98 VAL A O 1
ATOM 804 N N . THR A 1 99 ? 1.506 -5.276 10.927 1.00 89.50 99 THR A N 1
ATOM 805 C CA . THR A 1 99 ? 2.084 -6.068 12.033 1.00 89.50 99 THR A CA 1
ATOM 806 C C . THR A 1 99 ? 2.347 -5.282 13.308 1.00 89.50 99 THR A C 1
ATOM 808 O O . THR A 1 99 ? 2.343 -5.880 14.382 1.00 89.50 99 THR A O 1
ATOM 811 N N . LYS A 1 100 ? 2.593 -3.971 13.224 1.00 91.38 100 LYS A N 1
ATOM 812 C CA . LYS A 1 100 ? 2.992 -3.170 14.391 1.00 91.38 100 LYS A CA 1
ATOM 813 C C . LYS A 1 100 ? 2.056 -2.011 14.678 1.00 91.38 100 LYS A C 1
ATOM 815 O O . LYS A 1 100 ? 1.742 -1.778 15.839 1.00 91.38 100 LYS A O 1
ATOM 820 N N . ARG A 1 101 ? 1.624 -1.277 13.650 1.00 88.50 101 ARG A N 1
ATOM 821 C CA . ARG A 1 101 ? 0.909 -0.009 13.848 1.00 88.50 101 ARG A CA 1
ATOM 822 C C . ARG A 1 101 ? -0.548 -0.189 14.259 1.00 88.50 101 ARG A C 1
ATOM 824 O O . ARG A 1 101 ? -0.966 0.392 15.255 1.00 88.50 101 ARG A O 1
ATOM 831 N N . PHE A 1 102 ? -1.320 -0.951 13.490 1.00 87.75 102 PHE A N 1
ATOM 832 C CA . PHE A 1 102 ? -2.766 -1.074 13.692 1.00 87.75 102 PHE A CA 1
ATOM 833 C C . PHE A 1 102 ? -3.209 -2.144 14.703 1.00 87.75 102 PHE A C 1
ATOM 835 O O . PHE A 1 102 ? -4.171 -1.867 15.423 1.00 87.75 102 PHE A O 1
ATOM 842 N N . PRO A 1 103 ? -2.515 -3.289 14.890 1.00 87.81 103 PRO A N 1
ATOM 843 C CA . PRO A 1 103 ? -2.897 -4.267 15.912 1.00 87.81 103 PRO A CA 1
ATOM 844 C C . PRO A 1 103 ? -3.136 -3.698 17.326 1.00 87.81 103 PRO A C 1
ATOM 846 O O . PRO A 1 103 ? -4.169 -4.027 17.913 1.00 87.81 103 PRO A O 1
ATOM 849 N N . PRO A 1 104 ? -2.273 -2.820 17.887 1.00 88.19 104 PRO A N 1
ATOM 850 C CA . PRO A 1 104 ? -2.533 -2.249 19.211 1.00 88.19 104 PRO A CA 1
ATOM 851 C C . PRO A 1 104 ? -3.735 -1.294 19.225 1.00 88.19 104 PRO A C 1
ATOM 853 O O . PRO A 1 104 ? -4.462 -1.238 20.214 1.00 88.19 104 PRO A O 1
ATOM 856 N N . LEU A 1 105 ? -3.976 -0.564 18.132 1.00 87.81 105 LEU A N 1
ATOM 857 C CA . LEU A 1 105 ? -5.090 0.383 18.026 1.00 87.81 105 LEU A CA 1
ATOM 858 C C . LEU A 1 105 ? -6.438 -0.346 17.945 1.00 87.81 105 LEU A C 1
ATOM 860 O O . LEU A 1 105 ? -7.400 0.054 18.598 1.00 87.81 105 LEU A O 1
ATOM 864 N N . ILE A 1 106 ? -6.491 -1.451 17.196 1.00 88.38 106 ILE A N 1
ATOM 865 C CA . ILE A 1 106 ? -7.685 -2.297 17.074 1.00 88.38 106 ILE A CA 1
ATOM 866 C C . ILE A 1 106 ? -8.026 -2.938 18.425 1.00 88.38 106 ILE A C 1
ATOM 868 O O . ILE A 1 106 ? -9.195 -2.981 18.811 1.00 88.38 106 ILE A O 1
ATOM 872 N N . ALA A 1 107 ? -7.017 -3.405 19.169 1.00 88.38 107 ALA A N 1
ATOM 873 C CA . ALA A 1 107 ? -7.218 -3.960 20.507 1.00 88.38 107 ALA A CA 1
ATOM 874 C C . ALA A 1 107 ? -7.804 -2.916 21.473 1.00 88.38 107 ALA A C 1
ATOM 876 O O . ALA A 1 107 ? -8.794 -3.193 22.150 1.00 88.38 107 ALA A O 1
ATOM 877 N N . ALA A 1 108 ? -7.260 -1.695 21.473 1.00 89.25 108 ALA A N 1
ATOM 878 C CA . ALA A 1 108 ? -7.760 -0.602 22.304 1.00 89.25 108 ALA A CA 1
ATOM 879 C C . ALA A 1 108 ? -9.211 -0.212 21.957 1.00 89.25 108 ALA A C 1
ATOM 881 O O . ALA A 1 108 ? -10.037 -0.021 22.854 1.00 89.25 108 ALA A O 1
ATOM 882 N N . GLU A 1 109 ? -9.559 -0.140 20.667 1.00 87.56 109 GLU A N 1
ATOM 883 C CA . GLU A 1 109 ? -10.936 0.134 20.235 1.00 87.56 109 GLU A CA 1
ATOM 884 C C . GLU A 1 109 ? -11.901 -0.979 20.683 1.00 87.56 109 GLU A C 1
ATOM 886 O O . GLU A 1 109 ? -13.002 -0.695 21.167 1.00 87.56 109 GLU A O 1
ATOM 891 N N . ALA A 1 110 ? -11.481 -2.245 20.594 1.00 87.38 110 ALA A N 1
ATOM 892 C CA . ALA A 1 110 ? -12.275 -3.381 21.052 1.00 87.38 110 ALA A CA 1
ATOM 893 C C . ALA A 1 110 ? -12.522 -3.348 22.573 1.00 87.38 110 ALA A C 1
ATOM 895 O O . ALA A 1 110 ? -13.649 -3.590 23.019 1.00 87.38 110 ALA A O 1
ATOM 896 N N . GLU A 1 111 ? -11.508 -2.998 23.368 1.00 88.12 111 GLU A N 1
ATOM 897 C CA . GLU A 1 111 ? -11.632 -2.817 24.819 1.00 88.12 111 GLU A CA 1
ATOM 898 C C . GLU A 1 111 ? -12.579 -1.664 25.172 1.00 88.12 111 GLU A C 1
ATOM 900 O O . GLU A 1 111 ? -13.478 -1.820 26.004 1.00 88.12 111 GLU A O 1
ATOM 905 N N . HIS A 1 112 ? -12.447 -0.515 24.503 1.00 85.69 112 HIS A N 1
ATOM 906 C CA . HIS A 1 112 ? -13.358 0.616 24.683 1.00 85.69 112 HIS A CA 1
ATOM 907 C C . HIS A 1 112 ? -14.803 0.252 24.325 1.00 85.69 112 HIS A C 1
ATOM 909 O O . HIS A 1 112 ? -15.731 0.576 25.072 1.00 85.69 112 HIS A O 1
ATOM 915 N N . ALA A 1 113 ? -15.013 -0.484 23.234 1.00 86.38 113 ALA A N 1
ATOM 916 C CA . ALA A 1 113 ? -16.335 -0.972 22.8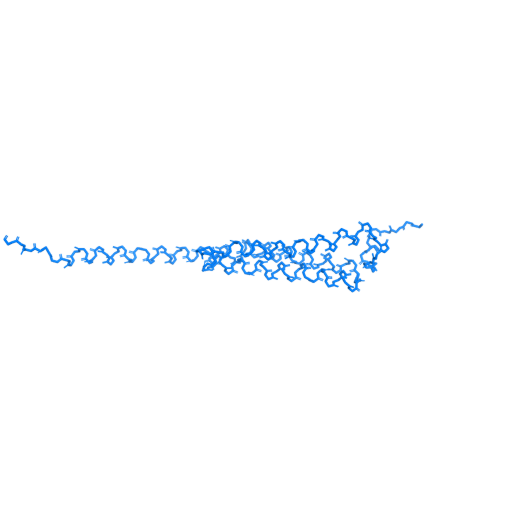60 1.00 86.38 113 ALA A CA 1
ATOM 917 C C . ALA A 1 113 ? -16.914 -1.937 23.911 1.00 86.38 113 ALA A C 1
ATOM 919 O O . ALA A 1 113 ? -18.111 -1.871 24.207 1.00 86.38 113 ALA A O 1
ATOM 920 N N . ALA A 1 114 ? -16.090 -2.804 24.508 1.00 87.06 114 ALA A N 1
ATOM 921 C CA . ALA A 1 114 ? -16.512 -3.699 25.584 1.00 87.06 114 ALA A CA 1
ATOM 922 C C . ALA A 1 114 ? -16.935 -2.922 26.842 1.00 87.06 114 ALA A C 1
ATOM 924 O O . ALA A 1 114 ? -18.014 -3.176 27.378 1.00 87.06 114 ALA A O 1
ATOM 925 N N . LEU A 1 115 ? -16.155 -1.919 27.256 1.00 88.38 115 LEU A N 1
ATOM 926 C CA . LEU A 1 115 ? -16.485 -1.046 28.390 1.00 88.38 115 LEU A CA 1
ATOM 927 C C . LEU A 1 115 ? -17.784 -0.259 28.172 1.00 88.38 115 LEU A C 1
ATOM 929 O O . LEU A 1 115 ? -18.570 -0.065 29.098 1.00 88.38 115 LEU A O 1
ATOM 933 N N . LEU A 1 116 ? -18.046 0.197 26.946 1.00 87.94 116 LEU A N 1
ATOM 934 C CA . LEU A 1 116 ? -19.301 0.880 26.627 1.00 87.94 116 LEU A CA 1
ATOM 935 C C . LEU A 1 116 ? -20.501 -0.072 26.680 1.00 87.94 116 LEU A C 1
ATOM 937 O O . LEU A 1 116 ? -21.569 0.326 27.144 1.00 87.94 116 LEU A O 1
ATOM 941 N N . ARG A 1 117 ? -20.339 -1.327 26.241 1.00 85.12 117 ARG A N 1
ATOM 942 C CA . ARG A 1 117 ? -21.395 -2.349 26.341 1.00 85.12 117 ARG A CA 1
ATOM 943 C C . ARG A 1 117 ? -21.723 -2.678 27.794 1.00 85.12 117 ARG A C 1
ATOM 945 O O . ARG A 1 117 ? -22.901 -2.705 28.133 1.00 85.12 117 ARG A O 1
ATOM 952 N N . THR A 1 118 ? -20.717 -2.868 28.649 1.00 83.88 118 THR A N 1
ATOM 953 C CA . THR A 1 118 ? -20.951 -3.152 30.074 1.00 83.88 118 THR A CA 1
ATOM 954 C C . THR A 1 118 ? -21.630 -1.978 30.771 1.00 83.88 118 THR A C 1
ATOM 956 O O . THR A 1 118 ? -22.603 -2.181 31.489 1.00 83.88 118 THR A O 1
ATOM 959 N N . ARG A 1 119 ? -21.208 -0.735 30.498 1.00 82.06 119 ARG A N 1
ATOM 960 C CA . ARG A 1 119 ? -21.878 0.466 31.030 1.00 82.0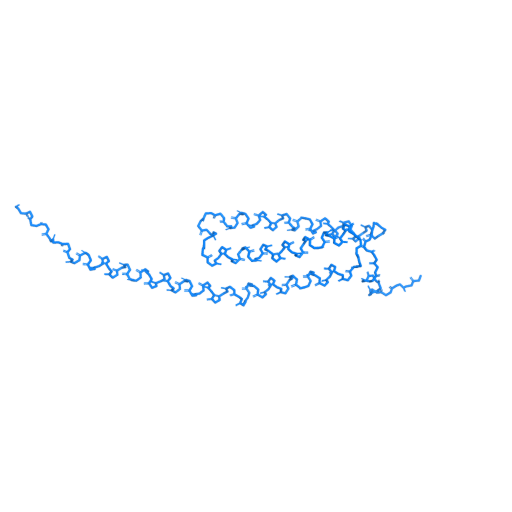6 119 ARG A CA 1
ATOM 961 C C . ARG A 1 119 ? -23.342 0.563 30.609 1.00 82.06 119 ARG A C 1
ATOM 963 O O . ARG A 1 119 ? -24.176 0.882 31.449 1.00 82.06 119 ARG A O 1
ATOM 970 N N . ARG A 1 120 ? -23.659 0.272 29.342 1.00 79.94 120 ARG A N 1
ATOM 971 C CA . ARG A 1 120 ? -25.050 0.245 28.856 1.00 79.94 120 ARG A CA 1
ATOM 972 C C . ARG A 1 120 ? -25.868 -0.836 29.556 1.00 79.94 120 ARG A C 1
ATOM 974 O O . ARG A 1 120 ? -26.933 -0.528 30.055 1.00 79.94 120 ARG A O 1
ATOM 981 N N . GLN A 1 121 ? -25.339 -2.051 29.695 1.00 79.50 121 GLN A N 1
ATOM 982 C CA . GLN A 1 121 ? -26.026 -3.129 30.419 1.00 79.50 121 GLN A CA 1
ATOM 983 C C . GLN A 1 121 ? -26.291 -2.781 31.890 1.00 79.50 121 GLN A C 1
ATOM 985 O O . GLN A 1 121 ? -27.359 -3.097 32.410 1.00 79.50 121 GLN A O 1
ATOM 990 N N . VAL A 1 122 ? -25.343 -2.117 32.561 1.00 77.81 122 VAL A N 1
ATOM 991 C CA . VAL A 1 122 ? -25.540 -1.631 33.935 1.00 77.81 122 VAL A CA 1
ATOM 992 C C . VAL A 1 122 ? -26.623 -0.552 33.976 1.00 77.81 122 VAL A C 1
ATOM 994 O O . VAL A 1 122 ? -27.503 -0.622 34.828 1.00 77.81 122 VAL A O 1
ATOM 997 N N . ALA A 1 123 ? -26.597 0.414 33.054 1.00 73.12 123 ALA A N 1
ATOM 998 C CA . ALA A 1 123 ? -27.608 1.467 32.974 1.00 73.12 123 ALA A CA 1
ATOM 999 C C . ALA A 1 123 ? -29.010 0.906 32.679 1.00 73.12 123 ALA A C 1
ATOM 1001 O O . ALA A 1 123 ? -29.945 1.222 33.407 1.00 73.12 123 ALA A O 1
ATOM 1002 N N . ASP A 1 124 ? -29.143 0.006 31.703 1.00 72.56 124 ASP A N 1
ATOM 1003 C CA . ASP A 1 124 ? -30.406 -0.656 31.355 1.00 72.56 124 ASP A CA 1
ATOM 1004 C C . ASP A 1 124 ? -30.935 -1.506 32.527 1.00 72.56 124 ASP A C 1
ATOM 1006 O O . ASP A 1 124 ? -32.136 -1.541 32.790 1.00 72.56 124 ASP A O 1
ATOM 1010 N N . GLY A 1 125 ? -30.048 -2.171 33.279 1.00 69.62 125 GLY A N 1
ATOM 1011 C CA . GLY A 1 125 ? -30.405 -2.914 34.495 1.00 69.62 125 GLY A CA 1
ATOM 1012 C C . GLY A 1 125 ? -30.862 -2.011 35.650 1.00 69.62 125 GLY A C 1
ATOM 1013 O O . GLY A 1 125 ? -31.747 -2.382 36.429 1.00 69.62 125 GLY A O 1
ATOM 1014 N N . VAL A 1 126 ? -30.309 -0.800 35.739 1.00 60.84 126 VAL A N 1
ATOM 1015 C CA . VAL A 1 126 ? -30.761 0.240 36.673 1.00 60.84 126 VAL A CA 1
ATOM 1016 C C . VAL A 1 126 ? -32.106 0.829 36.221 1.00 60.84 126 VAL A C 1
ATOM 1018 O O . VAL A 1 126 ? -33.021 0.959 37.028 1.00 60.84 126 VAL A O 1
ATOM 1021 N N . GLU A 1 127 ? -32.309 1.098 34.932 1.00 56.91 127 GLU A N 1
ATOM 1022 C CA . GLU A 1 127 ? -33.608 1.548 34.406 1.00 56.91 127 GLU A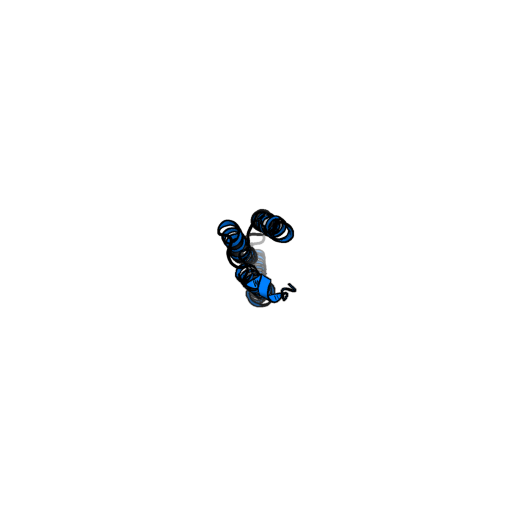 CA 1
ATOM 1023 C C . GLU A 1 127 ? -34.704 0.482 34.564 1.00 56.91 127 GLU A C 1
ATOM 1025 O O . GLU A 1 127 ? -35.849 0.808 34.889 1.00 56.91 127 GLU A O 1
ATOM 1030 N N . ALA A 1 128 ? -34.358 -0.802 34.425 1.00 57.06 128 ALA A N 1
ATOM 1031 C CA . ALA A 1 128 ? -35.272 -1.915 34.672 1.00 57.06 128 ALA A CA 1
ATOM 1032 C C . ALA A 1 128 ? -35.706 -2.018 36.144 1.00 57.06 128 ALA A C 1
ATOM 1034 O O . ALA A 1 128 ? -36.833 -2.432 36.413 1.00 57.06 128 ALA A O 1
ATOM 1035 N N . THR A 1 129 ? -34.850 -1.620 37.092 1.00 57.94 129 THR A N 1
ATOM 1036 C CA . THR A 1 129 ? -35.186 -1.589 38.527 1.00 57.94 129 THR A CA 1
ATOM 1037 C C . THR A 1 129 ? -35.908 -0.305 38.951 1.00 57.94 129 THR A C 1
ATOM 1039 O O . THR A 1 129 ? -36.670 -0.338 39.915 1.00 57.94 129 THR A O 1
ATOM 1042 N N . ILE A 1 130 ? -35.740 0.805 38.223 1.00 57.31 130 ILE A N 1
ATOM 1043 C CA . ILE A 1 130 ? -36.436 2.078 38.487 1.00 57.31 130 ILE A CA 1
ATOM 1044 C C . ILE A 1 130 ? -37.838 2.121 37.857 1.00 57.31 130 ILE A C 1
ATOM 1046 O O . ILE A 1 130 ? -38.681 2.894 38.316 1.00 57.31 130 ILE A O 1
ATOM 1050 N N . ARG A 1 131 ? -38.143 1.291 36.844 1.00 52.59 131 ARG A N 1
ATOM 1051 C CA . ARG A 1 131 ? -39.490 1.235 36.251 1.00 52.59 131 ARG A CA 1
ATOM 1052 C C . ARG A 1 131 ? -40.502 0.819 37.333 1.00 52.59 131 ARG A C 1
ATOM 1054 O O . ARG A 1 131 ? -40.473 -0.331 37.772 1.00 52.59 131 ARG A O 1
ATOM 1061 N N . PRO A 1 132 ? -41.414 1.710 37.770 1.00 52.59 132 PRO A N 1
ATOM 1062 C CA . PRO A 1 132 ? -42.372 1.354 38.799 1.00 52.59 132 PRO A CA 1
ATOM 1063 C C . PRO A 1 132 ? -43.250 0.233 38.254 1.00 52.59 132 PRO A C 1
ATOM 1065 O O . PRO A 1 132 ? -43.766 0.337 37.136 1.00 52.59 132 PRO A O 1
ATOM 1068 N N . ALA A 1 133 ? -43.416 -0.837 39.036 1.00 57.53 133 ALA A N 1
ATOM 1069 C CA . ALA A 1 133 ? -44.438 -1.835 38.773 1.00 57.53 133 ALA A CA 1
ATOM 1070 C C . ALA A 1 133 ? -45.751 -1.077 38.573 1.00 57.53 133 ALA A C 1
ATOM 1072 O O . ALA A 1 133 ? -46.236 -0.409 39.488 1.00 57.53 133 ALA A O 1
ATOM 1073 N N . ASN A 1 134 ? -46.266 -1.099 37.346 1.00 53.00 134 ASN A N 1
ATOM 1074 C CA . ASN A 1 134 ? -47.519 -0.455 37.012 1.00 53.00 134 ASN A CA 1
ATOM 1075 C C . ASN A 1 134 ? -48.600 -1.141 37.858 1.00 53.00 134 ASN A C 1
ATOM 1077 O O . ASN A 1 134 ? -49.064 -2.224 37.505 1.00 53.00 134 ASN A O 1
ATOM 1081 N N . ARG A 1 135 ? -48.936 -0.545 39.011 1.00 52.09 135 ARG A N 1
ATOM 1082 C CA . ARG A 1 135 ? -50.099 -0.876 39.838 1.00 52.09 135 ARG A CA 1
ATOM 1083 C C . ARG A 1 135 ? -51.338 -0.553 39.000 1.00 52.09 135 ARG A C 1
ATOM 1085 O O . ARG A 1 135 ? -51.912 0.522 39.106 1.00 52.09 135 ARG A O 1
ATOM 1092 N N . ARG A 1 136 ? -51.709 -1.480 38.123 1.00 50.16 136 ARG A N 1
ATOM 1093 C CA . ARG A 1 136 ? -53.097 -1.698 37.709 1.00 50.16 136 ARG A CA 1
ATOM 1094 C C . ARG A 1 136 ? -53.648 -2.630 38.795 1.00 50.16 136 ARG A C 1
ATOM 1096 O O . ARG A 1 136 ? -53.068 -3.690 39.001 1.00 50.16 136 ARG A O 1
ATOM 1103 N N . GLY A 1 137 ? -54.536 -2.185 39.677 1.00 43.78 137 GLY A N 1
ATOM 1104 C CA . GLY A 1 137 ? -55.833 -1.600 39.357 1.00 43.78 137 GLY A CA 1
ATOM 1105 C C . GLY A 1 137 ? -56.823 -2.734 39.511 1.00 43.78 137 GLY A C 1
ATOM 1106 O O . GLY A 1 137 ? -56.857 -3.550 38.568 1.00 43.78 137 GLY A O 1
#

Foldseek 3Di:
DDDDPCVQQQDFLDCVVVVCLVCQLVVLVVQLVVLVVCLVVQLPDPRLDFLSVVLSVQLNVLSNQLSVVSNVSSVVRHGNNVNVVSNVVSVVSNCCSVPPPRPVRVVVVVVVVVVVVVVVVVVVVVVVVVPPPPPDD

pLDDT: mean 82.99, std 12.56, range [43.78, 97.0]

Radius of gyration: 25.85 Å; chains: 1; bounding box: 86×20×66 Å

Secondary structure (DSSP, 8-state):
----GGGGGGSB--GGGHHHHHHHHHHHHHHHHHHHHHHHHHTTTTTTSTHHHHHHHHHHHHHHHHHHHHHHHHHTT-BTHHHHHHHHHHHHHHHHIIIIIHHHHHHHHHHHHHHHHHHHHHHHHHHHHHS------